Protein AF-A0A535UAE9-F1 (afdb_monomer_lite)

Radius of gyration: 28.11 Å; chains: 1; bounding box: 45×75×74 Å

Secondary structure (DSSP, 8-state):
-HHHHHHHHHHHHHHHHHHHHHHHHHHHHHHHHHHTS-----TTS--SSS--EEEEEEESHHHHGGGHHHHHHHHHHHTT--EEEEEEE-TT--HHHHHT-HHHHHHHHSS--SEEEEE--TTTTT-HHHIIIIIHHHHHHHHHHHHHTTPEEEEE-

Sequence (157 aa):
MTAVMVRSIGARYERHRLFIALVAVAAATAILLVLGSSVRAGCGLPTDSAPCTRVLFIGNSYTSVNDLPSVFANLARSGGHRVDAGKATADGARLADHASSSSTAAAITSAKWNVVVLQEQSQIPAVEQFRQAQMYPAARALVASVRQAGAQPMFFL

pLDDT: mean 86.51, std 15.72, range [51.03, 98.88]

Foldseek 3Di:
DPPVVVVVVVVVVVVVVVVVVVVVVVVVVVVVVVVPPPPQAAPPDDDPDDDAAEEEEEEECVCPPVVVQVVVCVVCSVVVHHYHYHYDYYHQDALQNLLVDPVNLCSLQVDLHAEYEYEGGDCLVVDPVSCVPPVVVSVVSVCVSNVVSVYHYDYDD

Structure (mmCIF, N/CA/C/O backbone):
data_AF-A0A535UAE9-F1
#
_entry.id   AF-A0A535UAE9-F1
#
loop_
_atom_site.group_PDB
_atom_site.id
_atom_site.type_symbol
_atom_site.label_atom_id
_atom_site.label_alt_id
_atom_site.label_comp_id
_atom_site.label_asym_id
_atom_site.label_entity_id
_atom_site.label_seq_id
_atom_site.pdbx_PDB_ins_code
_atom_site.Cartn_x
_atom_site.Cartn_y
_atom_site.Cartn_z
_atom_site.occupancy
_atom_site.B_iso_or_equiv
_atom_site.auth_seq_id
_atom_site.auth_comp_id
_atom_site.auth_asym_id
_atom_site.auth_atom_id
_atom_site.pdbx_PDB_model_num
ATOM 1 N N . MET A 1 1 ? -33.395 59.366 50.782 1.00 55.47 1 MET A N 1
ATOM 2 C CA . MET A 1 1 ? -32.481 59.002 49.669 1.00 55.47 1 MET A CA 1
ATOM 3 C C . MET A 1 1 ? -31.994 57.544 49.696 1.00 55.47 1 MET A C 1
ATOM 5 O O . MET A 1 1 ? -31.374 57.108 48.739 1.00 55.47 1 MET A O 1
ATOM 9 N N . THR A 1 2 ? -32.312 56.747 50.719 1.00 56.59 2 THR A N 1
ATOM 10 C CA . THR A 1 2 ? -31.780 55.382 50.915 1.00 56.59 2 THR A CA 1
ATOM 11 C C . THR A 1 2 ? -32.532 54.272 50.160 1.00 56.59 2 THR A C 1
ATOM 13 O O . THR A 1 2 ? -31.911 53.310 49.721 1.00 56.59 2 THR A O 1
ATOM 16 N N . ALA A 1 3 ? -33.840 54.407 49.911 1.00 54.62 3 ALA A N 1
ATOM 17 C CA . ALA A 1 3 ? -34.646 53.343 49.288 1.00 54.62 3 ALA A CA 1
ATOM 18 C C . ALA A 1 3 ? -34.394 53.131 47.774 1.00 54.62 3 ALA A C 1
ATOM 20 O O . ALA A 1 3 ? -34.532 52.017 47.271 1.00 54.62 3 ALA A O 1
ATOM 21 N N . VAL A 1 4 ? -33.993 54.175 47.035 1.00 55.62 4 VAL A N 1
ATOM 22 C CA . VAL A 1 4 ? -33.720 54.090 45.581 1.00 55.62 4 VAL A CA 1
ATOM 23 C C . VAL A 1 4 ? -32.399 53.364 45.299 1.00 55.62 4 VAL A C 1
ATOM 25 O O . VAL A 1 4 ? -32.289 52.626 44.320 1.00 55.62 4 VAL A O 1
ATOM 28 N N . MET A 1 5 ? -31.411 53.513 46.186 1.00 55.56 5 MET A N 1
ATOM 29 C CA . MET A 1 5 ? -30.080 52.926 46.018 1.00 55.56 5 MET A CA 1
ATOM 30 C C . MET A 1 5 ? -30.081 51.406 46.238 1.00 55.56 5 MET A C 1
ATOM 32 O O . MET A 1 5 ? -29.499 50.675 45.444 1.00 55.56 5 MET A O 1
ATOM 36 N N . VAL A 1 6 ? -30.823 50.908 47.233 1.00 55.12 6 VAL A N 1
ATOM 37 C CA . VAL A 1 6 ? -30.965 49.460 47.500 1.00 55.12 6 VAL A CA 1
ATOM 38 C C . VAL A 1 6 ? -31.679 48.739 46.347 1.00 55.12 6 VAL A C 1
ATOM 40 O O . VAL A 1 6 ? -31.283 47.646 45.941 1.00 55.12 6 VAL A O 1
ATOM 43 N N . ARG A 1 7 ? -32.692 49.382 45.751 1.00 53.25 7 ARG A N 1
ATOM 44 C CA . ARG A 1 7 ? -33.467 48.830 44.628 1.00 53.25 7 ARG A CA 1
ATOM 45 C C . ARG A 1 7 ? -32.639 48.727 43.336 1.00 53.25 7 ARG A C 1
ATOM 47 O O . ARG A 1 7 ? -32.832 47.790 42.562 1.00 53.25 7 ARG A O 1
ATOM 54 N N . SER A 1 8 ? -31.688 49.645 43.119 1.00 55.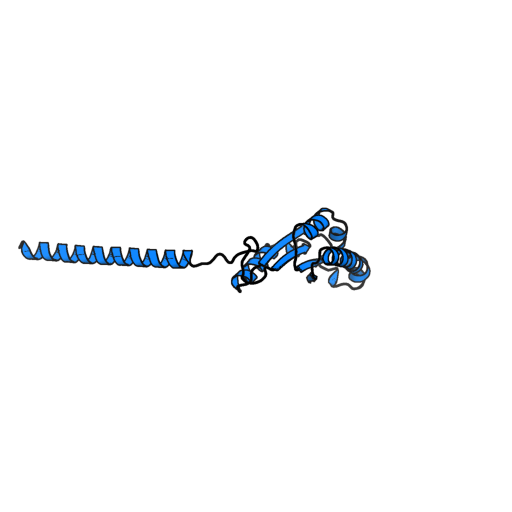28 8 SER A N 1
ATOM 55 C CA . SER A 1 8 ? -30.788 49.616 41.952 1.00 55.28 8 SER A CA 1
ATOM 56 C C . SER A 1 8 ? -29.685 48.554 42.076 1.00 55.28 8 SER A C 1
ATOM 58 O O . SER A 1 8 ? -29.321 47.927 41.079 1.00 55.28 8 SER A O 1
ATOM 60 N N . ILE A 1 9 ? -29.210 48.291 43.300 1.00 57.59 9 ILE A N 1
ATOM 61 C CA . ILE A 1 9 ? -28.216 47.250 43.602 1.00 57.59 9 ILE A CA 1
ATOM 62 C C . ILE A 1 9 ? -28.822 45.853 43.410 1.00 57.59 9 ILE A C 1
ATOM 64 O O . ILE A 1 9 ? -28.219 45.023 42.731 1.00 57.59 9 ILE A O 1
ATOM 68 N N . GLY A 1 10 ? -30.044 45.613 43.902 1.00 59.84 10 GLY A N 1
ATOM 69 C CA . GLY A 1 10 ? -30.756 44.343 43.698 1.00 59.84 10 GLY A CA 1
ATOM 70 C C . GLY A 1 10 ? -31.032 44.036 42.220 1.00 59.84 10 GLY A C 1
ATOM 71 O O . GLY A 1 10 ? -30.790 42.925 41.758 1.00 59.84 10 GLY A O 1
ATOM 72 N N . ALA A 1 11 ? -31.438 45.039 41.434 1.00 60.72 11 ALA A N 1
ATOM 73 C CA . ALA A 1 11 ? -31.662 44.874 39.995 1.00 60.72 11 ALA A CA 1
ATOM 74 C C . ALA A 1 11 ? -30.365 44.635 39.197 1.00 60.72 11 ALA A C 1
ATOM 76 O O . ALA A 1 11 ? -30.390 43.954 38.171 1.00 60.72 11 ALA A O 1
ATOM 77 N N . ARG A 1 12 ? -29.227 45.189 39.640 1.00 60.53 12 ARG A N 1
ATOM 78 C CA . ARG A 1 12 ? -27.904 44.900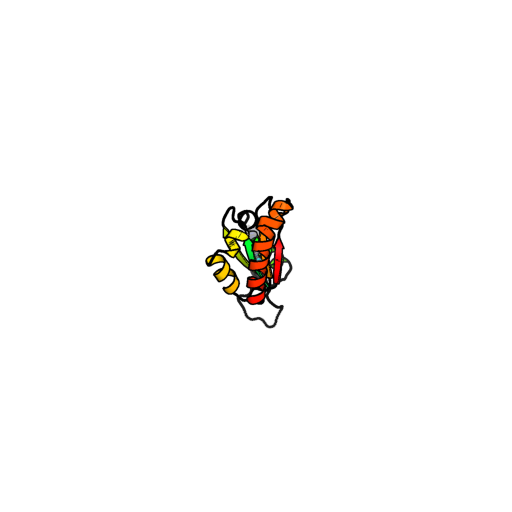 39.058 1.00 60.53 12 ARG A CA 1
ATOM 79 C C . ARG A 1 12 ? -27.435 43.489 39.403 1.00 60.53 12 ARG A C 1
ATOM 81 O O . ARG A 1 12 ? -26.926 42.806 38.519 1.00 60.53 12 ARG A O 1
ATOM 88 N N . TYR A 1 13 ? -27.665 43.051 40.639 1.00 63.34 13 TYR A N 1
ATOM 89 C CA . TYR A 1 13 ? -27.336 41.708 41.110 1.00 63.34 13 TYR A CA 1
ATOM 90 C C . TYR A 1 13 ? -28.117 40.628 40.345 1.00 63.34 13 TYR A C 1
ATOM 92 O O . TYR A 1 13 ? -27.517 39.694 39.822 1.00 63.34 13 TYR A O 1
ATOM 100 N N . GLU A 1 14 ? -29.427 40.808 40.156 1.00 68.06 14 GLU A N 1
ATOM 101 C CA . GLU A 1 14 ? -30.269 39.890 39.371 1.00 68.06 14 GLU A CA 1
ATOM 102 C C . GLU A 1 14 ? -29.849 39.818 37.893 1.00 68.06 14 GLU A C 1
ATOM 104 O O . GLU A 1 14 ? -29.732 38.729 37.332 1.00 68.06 14 GLU A O 1
ATOM 109 N N . ARG A 1 15 ? -29.505 40.956 37.268 1.00 71.31 15 ARG A N 1
ATOM 110 C CA . ARG A 1 15 ? -28.951 40.958 35.902 1.00 71.31 15 ARG A CA 1
ATOM 111 C C . ARG A 1 15 ? -27.617 40.218 35.829 1.00 71.31 15 ARG A C 1
ATOM 113 O O . ARG A 1 15 ? -27.416 39.451 34.899 1.00 71.31 15 ARG A O 1
ATOM 120 N N . HIS A 1 16 ? -26.719 40.405 36.798 1.00 68.56 16 HIS A N 1
ATOM 121 C CA . HIS A 1 16 ? -25.432 39.698 36.818 1.00 68.56 16 HIS A CA 1
ATOM 122 C C . HIS A 1 16 ? -25.612 38.182 36.976 1.00 68.56 16 HIS A C 1
ATOM 124 O O . HIS A 1 16 ? -24.945 37.420 36.284 1.00 68.56 16 HIS A O 1
ATOM 130 N N . ARG A 1 17 ? -26.558 37.731 37.809 1.00 76.00 17 ARG A N 1
ATOM 131 C CA . ARG A 1 17 ? -26.891 36.302 37.961 1.00 76.00 17 ARG A CA 1
ATOM 132 C C . ARG A 1 17 ? -27.460 35.701 36.680 1.00 76.00 17 ARG A C 1
ATOM 134 O O . ARG A 1 17 ? -27.043 34.614 36.292 1.00 76.00 17 ARG A O 1
ATOM 141 N N . LEU A 1 18 ? -28.357 36.425 36.009 1.00 73.44 18 LEU A N 1
ATOM 142 C CA . LEU A 1 18 ? -28.917 36.024 34.716 1.00 73.44 18 LEU A CA 1
ATOM 143 C C . LEU A 1 18 ? -27.834 35.927 33.634 1.00 73.44 18 LEU A C 1
ATOM 145 O O . LEU A 1 18 ? -27.800 34.943 32.901 1.00 73.44 18 LEU A O 1
ATOM 149 N N . PHE A 1 19 ? -26.915 36.896 33.570 1.00 73.00 19 PHE A N 1
ATOM 150 C CA . PHE A 1 19 ? -25.784 36.865 32.637 1.00 73.00 19 PHE A CA 1
ATOM 151 C C . PHE A 1 19 ? -24.836 35.685 32.905 1.00 73.00 1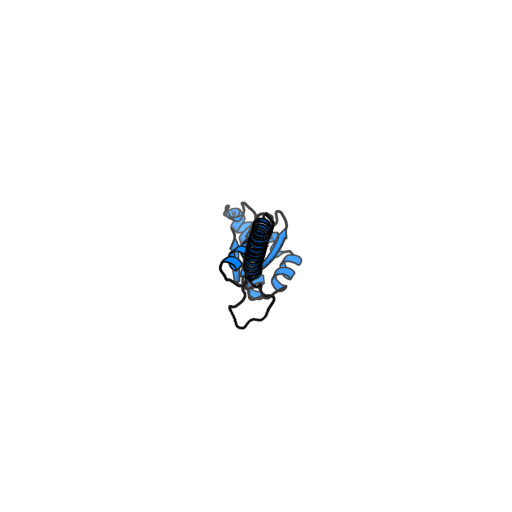9 PHE A C 1
ATOM 153 O O . PHE A 1 19 ? -24.463 34.986 31.967 1.00 73.00 19 PHE A O 1
ATOM 160 N N . ILE A 1 20 ? -24.484 35.416 34.168 1.00 76.06 20 ILE A N 1
ATOM 161 C CA . ILE A 1 20 ? -23.616 34.284 34.539 1.00 76.06 20 ILE A CA 1
ATOM 162 C C . ILE A 1 20 ? -24.288 32.945 34.202 1.00 76.06 20 ILE A C 1
ATOM 164 O O . ILE A 1 20 ? -23.641 32.059 33.645 1.00 76.06 20 ILE A O 1
ATOM 168 N N . ALA A 1 21 ? -25.587 32.805 34.482 1.00 73.81 21 ALA A N 1
ATOM 169 C CA . ALA A 1 21 ? -26.349 31.607 34.142 1.00 73.81 21 ALA A CA 1
ATOM 170 C C . ALA A 1 21 ? -26.402 31.365 32.622 1.00 73.81 21 ALA A C 1
ATOM 172 O O . ALA A 1 21 ? -26.186 30.241 32.177 1.00 73.81 21 ALA A O 1
ATOM 173 N N . LEU A 1 22 ? -26.614 32.413 31.818 1.00 76.00 22 LEU A N 1
ATOM 174 C CA . LEU A 1 22 ? -26.623 32.321 30.351 1.00 76.00 22 LEU A CA 1
ATOM 175 C C . LEU A 1 22 ? -25.269 31.881 29.782 1.00 76.00 22 LEU A C 1
ATOM 177 O O . LEU A 1 22 ? -25.223 31.014 28.912 1.00 76.00 22 LEU A O 1
ATOM 181 N N . VAL A 1 23 ? -24.169 32.433 30.301 1.00 78.62 23 VAL A N 1
ATOM 182 C CA . VAL A 1 23 ? -22.808 32.046 29.895 1.00 78.62 23 VAL A CA 1
ATOM 183 C C . VAL A 1 23 ? -22.509 30.596 30.283 1.00 78.62 23 VAL A C 1
ATOM 185 O O . VAL A 1 23 ? -21.956 29.851 29.475 1.00 78.62 23 VAL A O 1
ATOM 188 N N . ALA A 1 24 ? -22.917 30.164 31.480 1.00 73.94 24 ALA A N 1
ATOM 189 C CA . ALA A 1 24 ? -22.736 28.786 31.931 1.00 73.94 24 ALA A CA 1
ATOM 190 C C . ALA A 1 24 ? -23.530 27.780 31.079 1.00 73.94 24 ALA A C 1
ATOM 192 O O . ALA A 1 24 ? -22.996 26.735 30.710 1.00 73.94 24 ALA A O 1
ATOM 193 N N . VAL A 1 25 ? -24.775 28.108 30.714 1.00 75.44 25 VAL A N 1
ATOM 194 C CA . VAL A 1 25 ? -25.606 27.272 29.832 1.00 75.44 25 VAL A CA 1
ATOM 195 C C . VAL A 1 25 ? -25.001 27.189 28.432 1.00 75.44 25 VAL A C 1
ATOM 197 O O . VAL A 1 25 ? -24.858 26.085 27.912 1.00 75.44 25 VAL A O 1
ATOM 200 N N . ALA A 1 26 ? -24.576 28.317 27.851 1.00 73.50 26 ALA A N 1
ATOM 201 C CA . ALA A 1 26 ? -23.935 28.342 26.536 1.00 73.50 26 ALA A CA 1
ATOM 202 C C . ALA A 1 26 ? -22.643 27.500 26.507 1.00 73.50 26 ALA A C 1
ATOM 204 O O . ALA A 1 26 ? -22.442 26.699 25.589 1.00 73.50 26 ALA A O 1
ATOM 205 N N . ALA A 1 27 ? -21.805 27.617 27.544 1.00 71.62 27 ALA A N 1
ATOM 206 C CA . ALA A 1 27 ? -20.597 26.811 27.699 1.00 71.62 27 ALA A CA 1
ATOM 207 C C . ALA A 1 27 ? -20.917 25.311 27.837 1.00 71.62 27 ALA A C 1
ATOM 209 O O . ALA A 1 27 ? -20.301 24.491 27.159 1.00 71.62 27 ALA A O 1
ATOM 210 N N . ALA A 1 28 ? -21.921 24.945 28.641 1.00 69.19 28 ALA A N 1
ATOM 211 C CA . ALA A 1 28 ? -22.351 23.556 28.802 1.00 69.19 28 ALA A CA 1
ATOM 212 C C . ALA A 1 28 ? -22.890 22.955 27.491 1.00 69.19 28 ALA A C 1
ATOM 214 O O . ALA A 1 28 ? -22.552 21.821 27.153 1.00 69.19 28 ALA A O 1
ATOM 215 N N . THR A 1 29 ? -23.666 23.716 26.710 1.00 63.59 29 THR A N 1
ATOM 216 C CA . THR A 1 29 ? -24.155 23.266 25.396 1.00 63.59 29 THR A CA 1
ATOM 217 C C . THR A 1 29 ? -23.039 23.113 24.364 1.00 63.59 29 THR A C 1
ATOM 219 O O . THR A 1 29 ? -23.050 22.146 23.604 1.00 63.59 29 THR A O 1
ATOM 222 N N . ALA A 1 30 ? -22.042 24.004 24.356 1.00 65.06 30 ALA A N 1
ATOM 223 C CA . ALA A 1 30 ? -20.884 23.882 23.471 1.00 65.06 30 ALA A CA 1
ATOM 224 C C . ALA A 1 30 ? -20.030 22.652 23.824 1.00 65.06 30 ALA A C 1
ATOM 226 O O . ALA A 1 30 ? -19.621 21.909 22.936 1.00 65.06 30 ALA A O 1
ATOM 227 N N . ILE A 1 31 ? -19.826 22.383 25.117 1.00 63.41 31 ILE A N 1
ATOM 228 C CA . ILE A 1 31 ? -19.116 21.191 25.600 1.00 63.41 31 ILE A CA 1
ATOM 229 C C . ILE A 1 31 ? -19.876 19.910 25.222 1.00 63.41 31 ILE A C 1
ATOM 231 O O . ILE A 1 31 ? -19.262 18.957 24.749 1.00 63.41 31 ILE A O 1
ATOM 235 N N . LEU A 1 32 ? -21.207 19.887 25.350 1.00 59.91 32 LEU A N 1
ATOM 236 C CA . LEU A 1 32 ? -22.026 18.726 24.984 1.00 59.91 32 LEU A CA 1
ATOM 237 C C . LEU A 1 32 ? -22.015 18.448 23.467 1.00 59.91 32 LEU A C 1
ATOM 239 O O . LEU A 1 32 ? -22.004 17.290 23.060 1.00 59.91 32 LEU A O 1
ATOM 243 N N . LEU A 1 33 ? -21.949 19.489 22.630 1.00 58.47 33 LEU A N 1
ATOM 244 C CA . LEU A 1 33 ? -21.778 19.363 21.175 1.00 58.47 33 LEU A CA 1
ATOM 245 C C . LEU A 1 33 ? -20.378 18.853 20.791 1.00 58.47 33 LEU A C 1
ATOM 247 O O . LEU A 1 33 ? -20.251 18.029 19.886 1.00 58.47 33 LEU A O 1
ATOM 251 N N . VAL A 1 34 ? -19.329 19.280 21.501 1.00 58.91 34 VAL A N 1
ATOM 252 C CA . VAL A 1 34 ? -17.955 18.787 21.293 1.00 58.91 34 VAL A CA 1
ATOM 253 C C . VAL A 1 34 ? -17.819 17.323 21.736 1.00 58.91 34 VAL A C 1
ATOM 255 O O . VAL A 1 34 ? -17.203 16.529 21.028 1.00 58.91 34 VAL A O 1
ATOM 258 N N . LEU A 1 35 ? -18.460 16.932 22.841 1.00 54.81 35 LEU A N 1
ATOM 259 C CA . LEU A 1 35 ? -18.467 15.553 23.353 1.00 54.81 35 LEU A CA 1
ATOM 260 C C . LEU A 1 35 ? -19.423 14.614 22.593 1.00 54.81 35 LEU A C 1
ATOM 262 O O . LEU A 1 35 ? -19.224 13.402 22.602 1.00 54.81 35 LEU A O 1
ATOM 266 N N . GLY A 1 36 ? -20.437 15.155 21.912 1.00 51.03 36 GLY A N 1
ATOM 267 C CA . GLY A 1 36 ? -21.353 14.408 21.042 1.00 51.03 36 GLY A CA 1
ATOM 268 C C . GLY A 1 36 ? -20.742 13.989 19.700 1.00 51.03 36 GLY A C 1
ATOM 269 O O . GLY A 1 36 ? -21.347 13.209 18.962 1.00 51.03 36 GLY A O 1
ATOM 270 N N . SER A 1 37 ? -19.531 14.463 19.389 1.00 52.69 37 SER A N 1
ATOM 271 C CA . SER A 1 37 ? -18.741 14.001 18.249 1.00 52.69 37 SER A CA 1
ATOM 272 C C . SER A 1 37 ? -18.279 12.578 18.529 1.00 52.69 37 SER A C 1
ATOM 274 O O . SER A 1 37 ? -17.194 12.352 19.058 1.00 52.69 37 SER A O 1
ATOM 276 N N . SER A 1 38 ? -19.120 11.597 18.208 1.00 57.56 38 SER A N 1
ATOM 277 C CA . SER A 1 38 ? -18.727 10.195 18.248 1.00 57.56 38 SER A CA 1
ATOM 278 C C . SER A 1 38 ? -17.464 10.054 17.400 1.00 57.56 38 SER A C 1
ATOM 280 O O . SER A 1 38 ? -17.526 10.181 16.175 1.00 57.56 38 SER A O 1
ATOM 282 N N . VAL A 1 39 ? -16.310 9.832 18.037 1.00 58.12 39 VAL A N 1
ATOM 283 C CA . VAL A 1 39 ? -15.107 9.374 17.341 1.00 58.12 39 VAL A CA 1
ATOM 284 C C . VAL A 1 39 ? -15.539 8.100 16.627 1.00 58.12 39 VAL A C 1
ATOM 286 O O . VAL A 1 39 ? -15.792 7.079 17.265 1.00 58.12 39 VAL A O 1
ATOM 289 N N . ARG A 1 40 ? -15.771 8.194 15.314 1.00 67.19 40 ARG A N 1
ATOM 290 C CA . ARG A 1 40 ? -16.303 7.075 14.537 1.00 67.19 40 ARG A CA 1
ATOM 291 C C . ARG A 1 40 ? -15.313 5.929 14.643 1.00 67.19 40 ARG A C 1
ATOM 293 O O . ARG A 1 40 ? -14.140 6.078 14.307 1.00 67.19 40 ARG A O 1
ATOM 300 N N . ALA A 1 41 ? -15.800 4.821 15.187 1.00 70.12 41 ALA A N 1
ATOM 301 C CA . ALA A 1 41 ? -14.963 3.724 15.627 1.00 70.12 41 ALA A CA 1
ATOM 302 C C . ALA A 1 41 ? -14.201 3.098 14.449 1.00 70.12 41 ALA A C 1
ATOM 304 O O . ALA A 1 41 ? -14.796 2.723 13.435 1.00 70.12 41 ALA A O 1
ATOM 305 N N . GLY A 1 42 ? -12.887 2.938 14.622 1.00 76.00 42 GLY A N 1
ATOM 306 C CA . GLY A 1 42 ? -12.097 1.981 13.849 1.00 76.00 42 GLY A CA 1
ATOM 307 C C . GLY A 1 42 ? -12.502 0.532 14.157 1.00 76.00 42 GLY A C 1
ATOM 308 O O . GLY A 1 42 ? -13.495 0.258 14.845 1.00 76.00 42 GLY A O 1
ATOM 309 N N . CYS A 1 43 ? -11.720 -0.435 13.691 1.00 84.56 43 CYS A N 1
ATOM 310 C CA . CYS A 1 43 ? -12.033 -1.855 13.871 1.00 84.56 43 CYS A CA 1
ATOM 311 C C . CYS A 1 43 ? -11.643 -2.418 15.251 1.00 84.56 43 CYS A C 1
ATOM 313 O O . CYS A 1 43 ? -11.678 -3.636 15.430 1.00 84.56 43 CYS A O 1
ATOM 315 N N . GLY A 1 44 ? -11.256 -1.569 16.210 1.00 71.25 44 GLY A N 1
ATOM 316 C CA . GLY A 1 44 ? -10.723 -1.974 17.519 1.00 71.25 44 GLY A CA 1
ATOM 317 C C . GLY A 1 44 ? -11.747 -2.530 18.516 1.00 71.25 44 GLY A C 1
ATOM 318 O O . GLY A 1 44 ? -11.346 -3.169 19.482 1.00 71.25 44 GLY A O 1
ATOM 319 N N . LEU A 1 45 ? -13.051 -2.330 18.289 1.00 65.38 45 LEU A N 1
ATOM 320 C CA . LEU A 1 45 ? -14.112 -2.861 19.151 1.00 65.38 45 LEU A CA 1
ATOM 321 C C . LEU A 1 45 ? -14.974 -3.880 18.387 1.00 65.38 45 LEU A C 1
ATOM 323 O O . LEU A 1 45 ? -15.464 -3.561 17.296 1.00 65.38 45 LEU A O 1
ATOM 327 N N . PRO A 1 46 ? -15.181 -5.096 18.924 1.00 60.62 46 PRO A N 1
ATOM 328 C CA . PRO A 1 46 ? -16.257 -5.972 18.479 1.00 60.62 46 PRO A CA 1
ATOM 329 C C . PRO A 1 46 ? -17.587 -5.256 18.729 1.00 60.62 46 PRO A C 1
ATOM 331 O O . PRO A 1 46 ? -17.855 -4.824 19.847 1.00 60.62 46 PRO A O 1
ATOM 334 N N . THR A 1 47 ? -18.395 -5.078 17.689 1.00 63.22 47 THR A N 1
ATOM 335 C CA . THR A 1 47 ? -19.736 -4.502 17.813 1.00 63.22 47 THR A CA 1
ATOM 336 C C . THR A 1 47 ? -20.706 -5.385 17.043 1.00 63.22 47 THR A C 1
ATOM 338 O O . THR A 1 47 ? -20.337 -5.941 16.008 1.00 63.22 47 THR A O 1
ATOM 341 N N . ASP A 1 48 ? -21.952 -5.467 17.505 1.00 62.84 48 ASP A N 1
ATOM 342 C CA . ASP A 1 48 ? -23.051 -6.137 16.786 1.00 62.84 48 ASP A CA 1
ATOM 343 C C . ASP A 1 48 ? -23.506 -5.350 15.537 1.00 62.84 48 ASP A C 1
ATOM 345 O O . ASP A 1 48 ? -24.448 -5.720 14.840 1.00 62.84 48 ASP A O 1
ATOM 349 N N . SER A 1 49 ? -22.843 -4.228 15.252 1.00 67.88 49 SER A N 1
ATOM 350 C CA . SER A 1 49 ? -23.129 -3.304 14.160 1.00 67.88 49 SER A CA 1
ATOM 351 C C . SER A 1 49 ? -22.056 -3.355 13.071 1.00 67.88 49 SER A C 1
ATOM 353 O O . SER A 1 49 ? -20.906 -3.682 13.347 1.00 67.88 49 SER A O 1
ATOM 355 N N . ALA A 1 50 ? -22.475 -3.004 11.846 1.00 66.88 50 ALA A N 1
ATOM 356 C CA . ALA A 1 50 ? -21.729 -2.837 10.589 1.00 66.88 50 ALA A CA 1
ATOM 357 C C . ALA A 1 50 ? -20.333 -3.512 10.498 1.00 66.88 50 ALA A C 1
ATOM 359 O O . ALA A 1 50 ? -19.411 -3.134 11.232 1.00 66.88 50 ALA A O 1
ATOM 360 N N . PRO A 1 51 ? -20.115 -4.440 9.542 1.00 81.25 51 PRO A N 1
ATOM 361 C CA . PRO A 1 51 ? -18.818 -5.092 9.369 1.00 81.25 51 PRO A CA 1
ATOM 362 C C . PRO A 1 51 ? -17.706 -4.056 9.161 1.00 81.25 51 PRO A C 1
ATOM 364 O O . PRO A 1 51 ? -17.888 -3.067 8.453 1.00 81.25 51 PRO A O 1
ATOM 367 N N . CYS A 1 52 ? -16.557 -4.277 9.804 1.00 90.00 52 CYS A N 1
ATOM 368 C CA . CYS A 1 52 ? -15.425 -3.368 9.681 1.00 90.00 52 CYS A CA 1
ATOM 369 C C . CYS A 1 52 ? -14.572 -3.708 8.462 1.00 90.00 52 CYS A C 1
ATOM 371 O O . CYS A 1 52 ? -14.161 -4.860 8.303 1.00 90.00 52 CYS A O 1
ATOM 373 N N . THR A 1 53 ? -14.261 -2.698 7.654 1.00 95.06 53 THR A N 1
ATOM 374 C CA . THR A 1 53 ? -13.434 -2.841 6.456 1.00 95.06 53 THR A CA 1
ATOM 375 C C . THR A 1 53 ? -11.995 -2.440 6.761 1.00 95.06 53 THR A C 1
ATOM 377 O O . THR A 1 53 ? -11.705 -1.283 7.054 1.00 95.06 53 THR A O 1
ATOM 380 N N . ARG A 1 54 ? -11.066 -3.387 6.666 1.00 97.44 54 ARG A N 1
ATOM 381 C CA . ARG A 1 54 ? -9.626 -3.147 6.777 1.00 97.44 54 ARG A CA 1
ATOM 382 C C . ARG A 1 54 ? -9.001 -3.067 5.391 1.00 97.44 54 ARG A C 1
ATOM 384 O O . ARG A 1 54 ? -9.152 -3.998 4.598 1.00 97.44 54 ARG A O 1
ATOM 391 N N . VAL A 1 55 ? -8.269 -1.991 5.121 1.00 98.50 55 VAL A N 1
ATOM 392 C CA . VAL A 1 55 ? -7.605 -1.747 3.834 1.00 98.50 55 VAL A CA 1
ATOM 393 C C . VAL A 1 55 ? -6.099 -1.598 4.034 1.00 98.50 55 VAL A C 1
ATOM 395 O O . VAL A 1 55 ? -5.664 -0.746 4.802 1.00 98.50 55 VAL A O 1
ATOM 398 N N . LEU A 1 56 ? -5.292 -2.400 3.342 1.00 98.75 56 LEU A N 1
ATOM 399 C CA . LEU A 1 56 ? -3.839 -2.220 3.295 1.00 98.75 56 LEU A CA 1
ATOM 400 C C . LEU A 1 56 ? -3.454 -1.526 1.994 1.00 98.75 56 LEU A C 1
ATOM 402 O O . LEU A 1 56 ? -3.797 -2.012 0.923 1.00 98.75 56 LEU A O 1
ATOM 406 N N . PHE A 1 57 ? -2.700 -0.438 2.076 1.00 98.75 57 PHE A N 1
ATOM 407 C CA . PHE A 1 57 ? -2.129 0.222 0.908 1.00 98.75 57 PHE A CA 1
ATOM 408 C C . PHE A 1 57 ? -0.665 -0.187 0.727 1.00 98.75 57 PHE A C 1
ATOM 410 O O . PHE A 1 57 ? 0.162 0.051 1.606 1.00 98.75 57 PHE A O 1
ATOM 417 N N . ILE A 1 58 ? -0.338 -0.793 -0.409 1.00 98.69 58 ILE A N 1
ATOM 418 C CA . ILE A 1 58 ? 1.027 -1.132 -0.819 1.00 98.69 58 ILE A CA 1
ATOM 419 C C . ILE A 1 58 ? 1.416 -0.194 -1.958 1.00 98.69 58 ILE A C 1
ATOM 421 O O . ILE A 1 58 ? 0.703 -0.121 -2.960 1.00 98.69 58 ILE A O 1
ATOM 425 N N . GLY A 1 59 ? 2.533 0.513 -1.815 1.00 98.00 59 GLY A N 1
ATOM 426 C CA . GLY A 1 59 ? 2.970 1.464 -2.832 1.00 98.00 59 GLY A CA 1
ATOM 427 C C . GLY A 1 59 ? 4.172 2.297 -2.415 1.00 98.00 59 GLY A C 1
ATOM 428 O O . GLY A 1 59 ? 5.010 1.888 -1.622 1.00 98.00 59 GLY A O 1
ATOM 429 N N . ASN A 1 60 ? 4.251 3.512 -2.934 1.00 97.69 60 ASN A N 1
ATOM 430 C CA . ASN A 1 60 ? 5.393 4.398 -2.737 1.00 97.69 60 ASN A CA 1
ATOM 431 C C . ASN A 1 60 ? 4.953 5.781 -2.248 1.00 97.69 60 ASN A C 1
ATOM 433 O O . ASN A 1 60 ? 3.934 5.915 -1.566 1.00 97.69 60 ASN A O 1
ATOM 437 N N . SER A 1 61 ? 5.722 6.814 -2.590 1.00 96.69 61 SER A N 1
ATOM 438 C CA . SER A 1 61 ? 5.434 8.205 -2.249 1.00 96.69 61 SER A CA 1
ATOM 439 C C . SER A 1 61 ? 4.055 8.669 -2.722 1.00 96.69 61 SER A C 1
ATOM 441 O O . SER A 1 61 ? 3.443 9.495 -2.057 1.00 96.69 61 SER A O 1
ATOM 443 N N . TYR A 1 62 ? 3.496 8.102 -3.796 1.00 95.00 62 TYR A N 1
ATOM 444 C CA . TYR A 1 62 ? 2.133 8.435 -4.243 1.00 95.00 62 TYR A CA 1
ATOM 445 C C . TYR A 1 62 ? 1.055 7.905 -3.293 1.00 95.00 62 TYR A C 1
ATOM 447 O O . TYR A 1 62 ? -0.076 8.372 -3.336 1.00 95.00 62 TYR A O 1
ATOM 455 N N . THR A 1 63 ? 1.408 6.952 -2.431 1.00 96.94 63 THR A N 1
ATOM 456 C CA . THR A 1 63 ? 0.562 6.441 -1.352 1.00 96.94 63 THR A CA 1
ATOM 457 C C . THR A 1 63 ? 0.904 7.098 -0.010 1.00 96.94 63 THR A C 1
ATOM 459 O O . THR A 1 63 ? 0.006 7.409 0.769 1.00 96.94 63 THR A O 1
ATOM 462 N N . SER A 1 64 ? 2.190 7.286 0.309 1.00 95.88 64 SER A N 1
ATOM 463 C CA . SER A 1 64 ? 2.623 7.743 1.638 1.00 95.88 64 SER A CA 1
ATOM 464 C C . SER A 1 64 ? 2.522 9.259 1.835 1.00 95.88 64 SER A C 1
ATOM 466 O O . SER A 1 64 ? 2.238 9.701 2.953 1.00 95.88 64 SER A O 1
ATOM 468 N N . VAL A 1 65 ? 2.732 10.053 0.780 1.00 94.56 65 VAL A N 1
ATOM 469 C CA . VAL A 1 65 ? 2.654 11.519 0.843 1.00 94.56 65 VAL A CA 1
ATOM 470 C C . VAL A 1 65 ? 1.208 11.947 1.095 1.00 94.56 65 VAL A C 1
ATOM 472 O O . VAL A 1 65 ? 0.266 11.314 0.626 1.00 94.56 65 VAL A O 1
ATOM 475 N N . ASN A 1 66 ? 1.027 13.015 1.879 1.00 93.06 66 ASN A N 1
ATOM 476 C CA . ASN A 1 66 ? -0.272 13.481 2.392 1.00 93.06 66 ASN A CA 1
ATOM 477 C C . ASN A 1 66 ? -1.034 12.444 3.240 1.00 93.06 66 ASN A C 1
ATOM 479 O O . ASN A 1 66 ? -2.205 12.650 3.545 1.00 93.06 66 ASN A O 1
ATOM 483 N N . ASP A 1 67 ? -0.371 11.348 3.622 1.00 94.75 67 ASP A N 1
ATOM 484 C CA . ASP A 1 67 ? -0.927 10.245 4.402 1.00 94.75 67 ASP A CA 1
ATOM 485 C C . ASP A 1 67 ? -2.279 9.743 3.868 1.00 94.75 67 ASP A C 1
ATOM 487 O O . ASP A 1 67 ? -3.264 9.625 4.605 1.00 94.75 67 ASP A O 1
ATOM 491 N N . LEU A 1 68 ? -2.327 9.446 2.561 1.00 96.88 68 LEU A N 1
ATOM 492 C CA . LEU A 1 68 ? -3.554 9.020 1.880 1.00 96.88 68 LEU A CA 1
ATOM 493 C C . LEU A 1 68 ? -4.320 7.896 2.598 1.00 96.88 68 LEU A C 1
ATOM 495 O O . LEU A 1 68 ? -5.544 8.003 2.663 1.00 96.88 68 LEU A O 1
ATOM 499 N N . PRO A 1 69 ? -3.682 6.859 3.183 1.00 97.31 69 PRO A N 1
ATOM 500 C CA . PRO A 1 69 ? -4.397 5.825 3.931 1.00 97.31 69 PRO A CA 1
ATOM 501 C C . PRO A 1 69 ? -5.209 6.389 5.106 1.00 97.31 69 PRO A C 1
ATOM 503 O O . PRO A 1 69 ? -6.369 6.016 5.295 1.00 97.31 69 PRO A O 1
ATOM 506 N N . SER A 1 70 ? -4.644 7.333 5.863 1.00 96.19 70 SER A N 1
ATOM 507 C CA . SER A 1 70 ? -5.342 7.995 6.971 1.00 96.19 70 SER A CA 1
ATOM 508 C C . SER A 1 70 ? -6.436 8.933 6.470 1.00 96.19 70 SER A C 1
ATOM 510 O O . SER A 1 70 ? -7.536 8.935 7.024 1.00 96.19 70 SER A O 1
ATOM 512 N N . VAL A 1 71 ? -6.178 9.695 5.402 1.00 97.19 71 VAL A N 1
ATOM 513 C CA . VAL A 1 71 ? -7.188 10.561 4.768 1.00 97.19 71 VAL A CA 1
ATOM 514 C C . VAL A 1 71 ? -8.380 9.734 4.284 1.00 97.19 71 VAL A C 1
ATOM 516 O O . VAL A 1 71 ? -9.523 10.062 4.605 1.00 97.19 71 VAL A O 1
ATOM 519 N N . PHE A 1 72 ? -8.126 8.623 3.592 1.00 96.94 72 PHE A N 1
ATOM 520 C CA . PHE A 1 72 ? -9.142 7.662 3.170 1.00 96.94 72 PHE A CA 1
ATOM 521 C C . PHE A 1 72 ? -9.961 7.151 4.360 1.00 96.94 72 PHE A C 1
ATOM 523 O O . PHE A 1 72 ? -11.191 7.223 4.336 1.00 96.94 72 PHE A O 1
ATOM 530 N N . ALA A 1 73 ? -9.300 6.683 5.424 1.00 96.12 73 ALA A N 1
ATOM 531 C CA . ALA A 1 73 ? -9.993 6.165 6.599 1.00 96.12 73 ALA A CA 1
ATOM 532 C C . ALA A 1 73 ? -10.853 7.245 7.277 1.00 96.12 73 ALA A C 1
ATOM 534 O O . ALA A 1 73 ? -11.980 6.971 7.685 1.00 96.12 73 ALA A O 1
ATOM 535 N N . ASN A 1 74 ? -10.362 8.482 7.361 1.00 95.06 74 ASN A N 1
ATOM 536 C CA . ASN A 1 74 ? -11.096 9.598 7.956 1.00 95.06 74 ASN A CA 1
ATOM 537 C C . ASN A 1 74 ? -12.321 10.001 7.125 1.00 95.06 74 ASN A C 1
ATOM 539 O O . ASN A 1 74 ? -13.390 10.220 7.696 1.00 95.06 74 ASN A O 1
ATOM 543 N N . LEU A 1 75 ? -12.196 10.044 5.796 1.00 95.94 75 LEU A N 1
ATOM 544 C CA . LEU A 1 75 ? -13.321 10.300 4.891 1.00 95.94 75 LEU A CA 1
ATOM 545 C C . LEU A 1 75 ? -14.366 9.178 4.951 1.00 95.94 75 LEU A C 1
ATOM 547 O O . LEU A 1 75 ? -15.559 9.446 5.060 1.00 95.94 75 LEU A O 1
ATOM 551 N N . ALA A 1 76 ? -13.943 7.914 4.953 1.00 94.62 76 ALA A N 1
ATOM 552 C CA . ALA A 1 76 ? -14.872 6.793 5.068 1.00 94.62 76 ALA A CA 1
ATOM 553 C C . ALA A 1 76 ? -15.618 6.816 6.413 1.00 94.62 76 ALA A C 1
ATOM 555 O O . ALA A 1 76 ? -16.839 6.648 6.467 1.00 94.62 76 ALA A O 1
ATOM 556 N N . ARG A 1 77 ? -14.897 7.098 7.506 1.00 93.62 77 ARG A N 1
ATOM 557 C CA . ARG A 1 77 ? -15.491 7.247 8.837 1.00 93.62 77 ARG A CA 1
ATOM 558 C C . ARG A 1 77 ? -16.463 8.417 8.894 1.00 93.62 77 ARG A C 1
ATOM 560 O O . ARG A 1 77 ? -17.532 8.254 9.476 1.00 93.62 77 ARG A O 1
ATOM 567 N N . SER A 1 78 ? -16.167 9.561 8.271 1.00 91.94 78 SER A N 1
ATOM 568 C CA . SER A 1 78 ? -17.100 10.700 8.231 1.00 91.94 78 SER A CA 1
ATOM 569 C C . SER A 1 78 ? -18.408 10.363 7.500 1.00 91.94 78 SER A C 1
ATOM 571 O O . SER A 1 78 ? -19.468 10.843 7.907 1.00 91.94 78 SER A O 1
ATOM 573 N N . GLY A 1 79 ? -18.350 9.453 6.521 1.00 90.94 79 GLY A N 1
ATOM 574 C CA . GLY A 1 79 ? -19.502 8.843 5.848 1.00 90.94 79 GLY A CA 1
ATOM 575 C C . GLY A 1 79 ? -20.249 7.769 6.655 1.00 90.94 79 GLY A C 1
ATOM 576 O O . GLY A 1 79 ? -21.228 7.217 6.169 1.00 90.94 79 GLY A O 1
ATOM 577 N N . GLY A 1 80 ? -19.828 7.468 7.888 1.00 88.38 80 GLY A N 1
ATOM 578 C CA . GLY A 1 80 ? -20.470 6.465 8.747 1.00 88.38 80 GLY A CA 1
ATOM 579 C C . GLY A 1 80 ? -19.950 5.036 8.571 1.00 88.38 80 GLY A C 1
ATOM 580 O O . GLY A 1 80 ? -20.525 4.114 9.146 1.00 88.38 80 GLY A O 1
ATOM 581 N N . HIS A 1 81 ? -18.859 4.829 7.828 1.00 90.50 81 HIS A N 1
ATOM 582 C CA . HIS A 1 81 ? -18.253 3.508 7.670 1.00 90.50 81 HIS A CA 1
ATOM 583 C C . HIS A 1 81 ? -17.251 3.197 8.784 1.00 90.50 81 HIS A C 1
ATOM 585 O O . HIS A 1 81 ? -16.465 4.046 9.206 1.00 90.50 81 HIS A O 1
ATOM 591 N N . ARG A 1 82 ? -17.223 1.937 9.221 1.00 92.19 82 ARG A N 1
ATOM 592 C CA . ARG A 1 82 ? -16.171 1.420 10.098 1.00 92.19 82 ARG A CA 1
ATOM 593 C C . ARG A 1 82 ? -15.005 0.949 9.243 1.00 92.19 82 ARG A C 1
ATOM 595 O O . ARG A 1 82 ? -15.112 -0.066 8.556 1.00 92.19 82 ARG A O 1
ATOM 602 N N . VAL A 1 83 ? -13.914 1.704 9.264 1.00 93.81 83 VAL A N 1
ATOM 603 C CA . VAL A 1 83 ? -12.742 1.447 8.422 1.00 93.81 83 VAL A CA 1
ATOM 604 C C . VAL A 1 83 ? -11.471 1.574 9.239 1.00 93.81 83 VAL A C 1
ATOM 606 O O . VAL A 1 83 ? -11.368 2.497 10.042 1.00 93.81 83 VAL A O 1
ATOM 609 N N . ASP A 1 84 ? -10.504 0.695 8.982 1.00 95.56 84 ASP A N 1
ATOM 610 C CA . ASP A 1 84 ? -9.097 0.894 9.332 1.00 95.56 84 ASP A CA 1
ATOM 611 C C . ASP A 1 84 ? -8.235 0.802 8.076 1.00 95.56 84 ASP A C 1
ATOM 613 O O . ASP A 1 84 ? -8.497 -0.008 7.185 1.00 95.56 84 ASP A O 1
ATOM 617 N N . ALA A 1 85 ? -7.192 1.624 8.022 1.00 97.25 85 ALA A N 1
ATOM 618 C CA . ALA A 1 85 ? -6.232 1.628 6.934 1.00 97.25 85 ALA A CA 1
ATOM 619 C C . ALA A 1 85 ? -4.818 1.400 7.474 1.00 97.25 85 ALA A C 1
ATOM 621 O O . ALA A 1 85 ? -4.421 2.008 8.466 1.00 97.25 85 ALA A O 1
ATOM 622 N N . GLY A 1 86 ? -4.070 0.523 6.815 1.00 97.62 86 GLY A N 1
ATOM 623 C CA . GLY A 1 86 ? -2.639 0.325 7.022 1.00 97.62 86 GLY A CA 1
ATOM 624 C C . GLY A 1 86 ? -1.863 0.651 5.754 1.00 97.62 86 GLY A C 1
ATOM 625 O O . GLY A 1 86 ? -2.446 0.795 4.677 1.00 97.62 86 GLY A O 1
ATOM 626 N N . LYS A 1 87 ? -0.536 0.736 5.862 1.00 98.06 87 LYS A N 1
ATOM 627 C CA . LYS A 1 87 ? 0.330 0.954 4.702 1.00 98.06 87 LYS A CA 1
ATOM 628 C C . LYS A 1 87 ? 1.633 0.172 4.776 1.00 98.06 87 LYS A C 1
ATOM 630 O O . LYS A 1 87 ? 2.209 0.030 5.849 1.00 98.06 87 LYS A O 1
ATOM 635 N N . ALA A 1 88 ? 2.098 -0.285 3.621 1.00 98.19 88 ALA A N 1
ATOM 636 C CA . ALA A 1 88 ? 3.438 -0.800 3.388 1.00 98.19 88 ALA A CA 1
ATOM 637 C C . ALA A 1 88 ? 4.024 -0.018 2.211 1.00 98.19 88 ALA A C 1
ATOM 639 O O . ALA A 1 88 ? 3.781 -0.346 1.051 1.00 98.19 88 ALA A O 1
ATOM 640 N N . THR A 1 89 ? 4.740 1.062 2.525 1.00 97.81 89 THR A N 1
ATOM 641 C CA . THR A 1 89 ? 5.248 1.995 1.517 1.00 97.81 89 THR A CA 1
ATOM 642 C C . THR A 1 89 ? 6.755 2.136 1.569 1.00 97.81 89 THR A C 1
ATOM 644 O O . THR A 1 89 ? 7.313 2.262 2.658 1.00 97.81 89 THR A O 1
ATOM 647 N N . ALA A 1 90 ? 7.391 2.187 0.403 1.00 97.44 90 ALA A N 1
ATOM 648 C CA . ALA A 1 90 ? 8.794 2.560 0.256 1.00 97.44 90 ALA A CA 1
ATOM 649 C C . ALA A 1 90 ? 8.933 3.590 -0.874 1.00 97.44 90 ALA A C 1
ATOM 651 O O . ALA A 1 90 ? 8.384 3.406 -1.960 1.00 97.44 90 ALA A O 1
ATOM 652 N N . ASP A 1 91 ? 9.624 4.702 -0.619 1.00 95.56 91 ASP A N 1
ATOM 653 C CA . ASP A 1 91 ? 9.729 5.790 -1.595 1.00 95.56 91 ASP A CA 1
ATOM 654 C C . ASP A 1 91 ? 10.382 5.306 -2.897 1.00 95.56 91 ASP A C 1
ATOM 656 O O . ASP A 1 91 ? 11.394 4.611 -2.891 1.00 95.56 91 ASP A O 1
ATOM 660 N N . GLY A 1 92 ? 9.766 5.647 -4.032 1.00 96.19 92 GLY A N 1
ATOM 661 C CA . GLY A 1 92 ? 10.204 5.210 -5.361 1.00 96.19 92 GLY A CA 1
ATOM 662 C C . GLY A 1 92 ? 9.972 3.730 -5.702 1.00 96.19 92 GLY A C 1
ATOM 663 O O . GLY A 1 92 ? 10.258 3.346 -6.836 1.00 96.19 92 GLY A O 1
ATOM 664 N N . ALA A 1 93 ? 9.442 2.916 -4.783 1.00 97.81 93 ALA A N 1
ATOM 665 C CA . ALA A 1 93 ? 9.268 1.482 -5.001 1.00 97.81 93 ALA A CA 1
ATOM 666 C C . ALA A 1 93 ? 8.279 1.150 -6.129 1.00 97.81 93 ALA A C 1
ATOM 668 O O . ALA A 1 93 ? 7.261 1.823 -6.323 1.00 97.81 93 ALA A O 1
ATOM 669 N N . ARG A 1 94 ? 8.583 0.073 -6.851 1.00 98.06 94 ARG A N 1
ATOM 670 C CA . ARG A 1 94 ? 7.736 -0.587 -7.853 1.00 98.06 94 ARG A CA 1
ATOM 671 C C . ARG A 1 94 ? 7.000 -1.762 -7.219 1.00 98.06 94 ARG A C 1
ATOM 673 O O . ARG A 1 94 ? 7.423 -2.286 -6.186 1.00 98.06 94 ARG A O 1
ATOM 680 N N . LEU A 1 95 ? 5.964 -2.281 -7.880 1.00 98.44 95 LEU A N 1
ATOM 681 C CA . LEU A 1 95 ? 5.338 -3.534 -7.434 1.00 98.44 95 LEU A CA 1
ATOM 682 C C . LEU A 1 95 ? 6.338 -4.697 -7.408 1.00 98.44 95 LEU A C 1
ATOM 684 O O . LEU A 1 95 ? 6.207 -5.589 -6.575 1.00 98.44 95 LEU A O 1
ATOM 688 N N . ALA A 1 96 ? 7.350 -4.692 -8.283 1.00 98.25 96 ALA A N 1
ATOM 689 C CA . ALA A 1 96 ? 8.406 -5.706 -8.282 1.00 98.25 96 ALA A CA 1
ATOM 690 C C . ALA A 1 96 ? 9.218 -5.707 -6.975 1.00 98.25 96 ALA A C 1
ATOM 692 O O . ALA A 1 96 ? 9.493 -6.774 -6.426 1.00 98.25 96 ALA A O 1
ATOM 693 N N . ASP A 1 97 ? 9.521 -4.524 -6.434 1.00 98.56 97 ASP A N 1
ATOM 694 C CA . ASP A 1 97 ? 10.246 -4.391 -5.168 1.00 98.56 97 ASP A CA 1
ATOM 695 C C . ASP A 1 97 ? 9.395 -4.952 -4.019 1.00 98.56 97 ASP A C 1
ATOM 697 O O . ASP A 1 97 ? 9.858 -5.776 -3.229 1.00 98.56 97 ASP A O 1
ATOM 701 N N . HIS A 1 98 ? 8.106 -4.605 -3.999 1.00 98.62 98 HIS A N 1
ATOM 702 C CA . HIS A 1 98 ? 7.133 -5.126 -3.038 1.00 98.62 98 HIS A CA 1
ATOM 703 C C . HIS A 1 98 ? 6.921 -6.641 -3.137 1.00 98.62 98 HIS A C 1
ATOM 705 O O . HIS A 1 98 ? 6.815 -7.309 -2.110 1.00 98.62 98 HIS A O 1
ATOM 711 N N . ALA A 1 99 ? 6.901 -7.206 -4.346 1.00 98.50 99 ALA A N 1
ATOM 712 C CA . ALA A 1 99 ? 6.759 -8.646 -4.559 1.00 98.50 99 ALA A CA 1
ATOM 713 C C . ALA A 1 99 ? 7.938 -9.451 -3.982 1.00 98.50 99 ALA A C 1
ATOM 715 O O . ALA A 1 99 ? 7.765 -10.609 -3.611 1.00 98.50 99 ALA A O 1
ATOM 716 N N . SER A 1 100 ? 9.120 -8.835 -3.880 1.00 98.06 100 SER A N 1
ATOM 717 C CA . SER A 1 100 ? 10.335 -9.440 -3.312 1.00 98.06 100 SER A CA 1
ATOM 718 C C . SER A 1 100 ? 10.565 -9.108 -1.827 1.00 98.06 100 SER A C 1
ATOM 720 O O . SER A 1 100 ? 11.498 -9.610 -1.201 1.00 98.06 100 SER A O 1
ATOM 722 N N . SER A 1 101 ? 9.716 -8.258 -1.246 1.00 98.44 101 SER A N 1
ATOM 723 C CA . SER A 1 101 ? 9.907 -7.672 0.079 1.00 98.44 101 SER A CA 1
ATOM 724 C C . SER A 1 101 ? 9.281 -8.527 1.187 1.00 98.44 101 SER A C 1
ATOM 726 O O . SER A 1 101 ? 8.061 -8.693 1.262 1.00 98.44 101 SER A O 1
ATOM 728 N N . SER A 1 102 ? 10.108 -8.999 2.125 1.00 98.19 102 SER A N 1
ATOM 729 C CA . SER A 1 102 ? 9.639 -9.716 3.321 1.00 98.19 102 SER A CA 1
ATOM 730 C C . SER A 1 102 ? 8.780 -8.840 4.240 1.00 98.19 102 SER A C 1
ATOM 732 O O . SER A 1 102 ? 7.825 -9.333 4.839 1.00 98.19 102 SER A O 1
ATOM 734 N N . SER A 1 103 ? 9.058 -7.534 4.317 1.00 98.25 103 SER A N 1
ATOM 735 C CA . SER A 1 103 ? 8.232 -6.590 5.078 1.00 98.25 103 SER A CA 1
ATOM 736 C C . SER A 1 103 ? 6.851 -6.399 4.448 1.00 98.25 103 SER A C 1
ATOM 738 O O . SER A 1 103 ? 5.856 -6.343 5.168 1.00 98.25 103 SER A O 1
ATOM 740 N N . THR A 1 104 ? 6.762 -6.379 3.115 1.00 98.56 104 THR A N 1
ATOM 741 C CA . THR A 1 104 ? 5.473 -6.345 2.407 1.00 98.56 104 THR A CA 1
ATOM 742 C C . THR A 1 104 ? 4.690 -7.636 2.635 1.00 98.56 104 THR A C 1
ATOM 744 O O . THR A 1 104 ? 3.500 -7.581 2.946 1.00 98.56 104 THR A O 1
ATOM 747 N N . ALA A 1 105 ? 5.352 -8.795 2.558 1.00 98.56 105 ALA A N 1
ATOM 748 C CA . ALA A 1 105 ? 4.726 -10.081 2.858 1.00 98.56 105 ALA A CA 1
ATOM 749 C C . ALA A 1 105 ? 4.170 -10.124 4.294 1.00 98.56 105 ALA A C 1
ATOM 751 O O . ALA A 1 105 ? 3.010 -10.481 4.495 1.00 98.56 105 ALA A O 1
ATOM 752 N N . ALA A 1 106 ? 4.954 -9.671 5.278 1.00 98.69 106 ALA A N 1
ATOM 753 C CA . ALA A 1 106 ? 4.512 -9.574 6.667 1.00 98.69 106 ALA A CA 1
ATOM 754 C C . ALA A 1 106 ? 3.322 -8.611 6.835 1.00 98.69 106 ALA A C 1
ATOM 756 O O . ALA A 1 106 ? 2.384 -8.916 7.574 1.00 98.69 106 ALA A O 1
ATO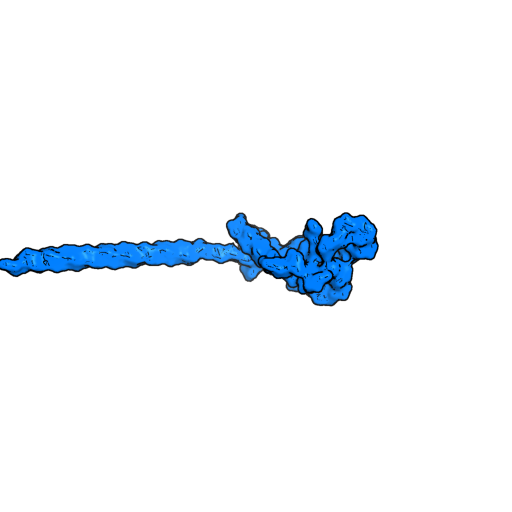M 757 N N . ALA A 1 107 ? 3.317 -7.477 6.125 1.00 98.69 107 ALA A N 1
ATOM 758 C CA . ALA A 1 107 ? 2.214 -6.519 6.166 1.00 98.69 107 ALA A CA 1
ATOM 759 C C . ALA A 1 107 ? 0.902 -7.126 5.637 1.00 98.69 107 ALA A C 1
ATOM 761 O O . ALA A 1 107 ? -0.139 -6.970 6.285 1.00 98.69 107 ALA A O 1
ATOM 762 N N . ILE A 1 108 ? 0.955 -7.881 4.531 1.00 98.75 108 ILE A N 1
ATOM 763 C CA . ILE A 1 108 ? -0.200 -8.595 3.950 1.00 98.75 108 ILE A CA 1
ATOM 764 C C . ILE A 1 108 ? -0.813 -9.578 4.958 1.00 98.75 108 ILE A C 1
ATOM 766 O O . ILE A 1 108 ? -2.027 -9.742 4.983 1.00 98.75 108 ILE A O 1
ATOM 770 N N . THR A 1 109 ? -0.010 -10.197 5.823 1.00 98.25 109 THR A N 1
ATOM 771 C CA . THR A 1 109 ? -0.497 -11.176 6.811 1.00 98.25 109 THR A CA 1
ATOM 772 C C . THR A 1 109 ? -0.719 -10.602 8.212 1.00 98.25 109 THR A C 1
ATOM 774 O O . THR A 1 109 ? -1.161 -11.322 9.103 1.00 98.25 109 THR A O 1
ATOM 777 N N . SER A 1 110 ? -0.412 -9.321 8.441 1.00 97.62 110 SER A N 1
ATOM 778 C CA . SER A 1 110 ? -0.433 -8.713 9.784 1.00 97.62 110 SER A CA 1
ATOM 779 C C . SER A 1 110 ? -1.839 -8.522 10.365 1.00 97.62 110 SER A C 1
ATOM 781 O O . SER A 1 110 ? -2.002 -8.396 11.578 1.00 97.62 110 SER A O 1
ATOM 783 N N . ALA A 1 111 ? -2.863 -8.517 9.512 1.00 95.19 111 ALA A N 1
ATOM 784 C CA . ALA A 1 111 ? -4.261 -8.420 9.898 1.00 95.19 111 ALA A CA 1
ATOM 785 C C . ALA A 1 111 ? -5.145 -9.158 8.884 1.00 95.19 111 ALA A C 1
ATOM 787 O O . ALA A 1 111 ? -4.725 -9.484 7.776 1.00 95.19 111 ALA A O 1
ATOM 788 N N . LYS A 1 112 ? -6.414 -9.373 9.245 1.00 95.06 112 LYS A N 1
ATOM 789 C CA . LYS A 1 112 ? -7.443 -9.830 8.300 1.00 95.06 112 LYS A CA 1
ATOM 790 C C . LYS A 1 112 ? -7.902 -8.658 7.432 1.00 95.06 112 LYS A C 1
ATOM 792 O O . LYS A 1 112 ? -8.908 -8.017 7.744 1.00 95.06 112 LYS A O 1
ATOM 797 N N . TRP A 1 113 ? -7.121 -8.338 6.404 1.00 97.88 113 TRP A N 1
ATOM 798 C CA . TRP A 1 113 ? -7.460 -7.307 5.425 1.00 97.88 113 TRP A CA 1
ATOM 799 C C . TRP A 1 113 ? -8.661 -7.734 4.580 1.00 97.88 113 TRP A C 1
ATOM 801 O O . TRP A 1 113 ? -8.766 -8.887 4.174 1.00 97.88 113 TRP A O 1
ATOM 811 N N . ASN A 1 114 ? -9.561 -6.798 4.294 1.00 98.19 114 ASN A N 1
ATOM 812 C CA . ASN A 1 114 ? -10.635 -7.006 3.325 1.00 98.19 114 ASN A CA 1
ATOM 813 C C . ASN A 1 114 ? -10.150 -6.661 1.918 1.00 98.19 114 ASN A C 1
ATOM 815 O O . ASN A 1 114 ? -10.451 -7.374 0.964 1.00 98.19 114 ASN A O 1
ATOM 819 N N . VAL A 1 115 ? -9.382 -5.575 1.803 1.00 98.56 115 VAL A N 1
ATOM 820 C CA . VAL A 1 115 ? -8.837 -5.079 0.539 1.00 98.56 115 VAL A CA 1
ATOM 821 C C . VAL A 1 115 ? -7.348 -4.801 0.698 1.00 98.56 115 VAL A C 1
ATOM 823 O O . VAL A 1 115 ? -6.920 -4.240 1.708 1.00 98.56 115 VAL A O 1
ATOM 826 N N . VAL A 1 116 ? -6.566 -5.157 -0.317 1.00 98.81 116 VAL A N 1
ATOM 827 C CA . VAL A 1 116 ? -5.181 -4.702 -0.462 1.00 98.81 116 VAL A CA 1
ATOM 828 C C . VAL A 1 116 ? -5.074 -3.899 -1.751 1.00 98.81 116 VAL A C 1
ATOM 830 O O . VAL A 1 116 ? -5.287 -4.426 -2.844 1.00 98.81 116 VAL A O 1
ATOM 833 N N . VAL A 1 117 ? -4.771 -2.614 -1.610 1.00 98.75 117 VAL A N 1
ATOM 834 C CA . VAL A 1 117 ? -4.574 -1.673 -2.711 1.00 98.75 117 VAL A CA 1
ATOM 835 C C . VAL A 1 117 ? -3.119 -1.747 -3.160 1.00 98.75 117 VAL A C 1
ATOM 837 O O . VAL A 1 117 ? -2.211 -1.623 -2.343 1.00 98.75 117 VAL A O 1
ATOM 840 N N . LEU A 1 118 ? -2.905 -1.962 -4.453 1.00 98.69 118 LEU A N 1
ATOM 841 C CA . LEU A 1 118 ? -1.606 -2.094 -5.099 1.00 98.69 118 LEU A CA 1
ATOM 842 C C . LEU A 1 118 ? -1.381 -0.886 -6.003 1.00 98.69 118 LEU A C 1
ATOM 844 O O . LEU A 1 118 ? -2.044 -0.753 -7.036 1.00 98.69 118 LEU A O 1
ATOM 848 N N . GLN A 1 119 ? -0.445 -0.028 -5.617 1.00 98.12 119 GLN A N 1
ATOM 849 C CA . GLN A 1 119 ? -0.039 1.129 -6.399 1.00 98.12 119 GLN A CA 1
ATOM 850 C C . GLN A 1 119 ? 1.324 0.896 -7.051 1.00 98.12 119 GLN A C 1
ATOM 852 O O . GLN A 1 119 ? 2.298 0.553 -6.386 1.00 98.12 119 GLN A O 1
ATOM 857 N N . GLU A 1 120 ? 1.381 1.078 -8.369 1.00 97.81 120 GLU A N 1
ATOM 858 C CA . GLU A 1 120 ? 2.597 0.906 -9.170 1.00 97.81 120 GLU A CA 1
ATOM 859 C C . GLU A 1 120 ? 3.340 2.234 -9.378 1.00 97.81 120 GLU A C 1
ATOM 861 O O . GLU A 1 120 ? 2.774 3.317 -9.245 1.00 97.81 120 GLU A O 1
ATOM 866 N N . GLN A 1 121 ? 4.626 2.168 -9.711 1.00 95.62 121 GLN A N 1
ATOM 867 C CA . GLN A 1 121 ? 5.493 3.322 -9.896 1.00 95.62 121 GLN A CA 1
ATOM 868 C C . GLN A 1 121 ? 5.119 4.175 -11.120 1.00 95.62 121 GLN A C 1
ATOM 870 O O . GLN A 1 121 ? 5.168 3.715 -12.261 1.00 95.62 121 GLN A O 1
ATOM 875 N N 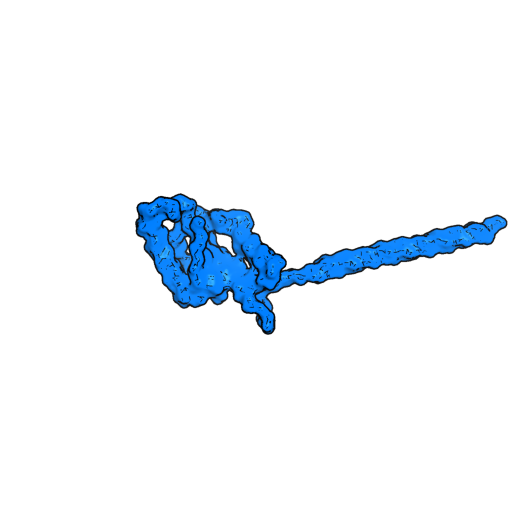. SER A 1 122 ? 4.817 5.450 -10.848 1.00 93.00 122 SER A N 1
ATOM 876 C CA . SER A 1 122 ? 4.645 6.583 -11.772 1.00 93.00 122 SER A CA 1
ATOM 877 C C . SER A 1 122 ? 4.218 6.223 -13.202 1.00 93.00 122 SER A C 1
ATOM 879 O O . SER A 1 122 ? 3.036 6.154 -13.508 1.00 93.00 122 SER A O 1
ATOM 881 N N . GLN A 1 123 ? 5.180 6.033 -14.102 1.00 93.25 123 GLN A N 1
ATOM 882 C CA . GLN A 1 123 ? 4.965 5.929 -15.549 1.00 93.25 123 GLN A CA 1
ATOM 883 C C . GLN A 1 123 ? 4.854 4.479 -16.045 1.00 93.25 123 GLN A C 1
ATOM 885 O O . GLN A 1 123 ? 4.477 4.249 -17.195 1.00 93.25 123 GLN A O 1
ATOM 890 N N . ILE A 1 124 ? 5.152 3.492 -15.192 1.00 96.25 124 ILE A N 1
ATOM 891 C CA . ILE A 1 124 ? 5.080 2.068 -15.541 1.00 96.25 124 ILE A CA 1
ATOM 892 C C . ILE A 1 124 ? 3.669 1.670 -16.005 1.00 96.25 124 ILE A C 1
ATOM 894 O O . ILE A 1 124 ? 3.575 1.009 -17.043 1.00 96.25 124 ILE A O 1
ATOM 898 N N . PRO A 1 125 ? 2.570 2.085 -15.341 1.00 95.75 125 PRO A N 1
ATOM 899 C CA . PRO A 1 125 ? 1.227 1.723 -15.784 1.00 95.75 125 PRO A CA 1
ATOM 900 C C . PRO A 1 125 ? 0.839 2.334 -17.127 1.00 95.75 125 PRO A C 1
ATOM 902 O O . PRO A 1 125 ? -0.041 1.796 -17.788 1.00 95.75 125 PRO A O 1
ATOM 905 N N . ALA A 1 126 ? 1.473 3.427 -17.563 1.00 96.19 126 ALA A N 1
ATOM 906 C CA . ALA A 1 126 ? 1.113 4.124 -18.797 1.00 96.19 126 ALA A CA 1
ATOM 907 C C . ALA A 1 126 ? 1.742 3.490 -20.053 1.00 96.19 126 ALA A C 1
ATOM 909 O O . ALA A 1 126 ? 1.1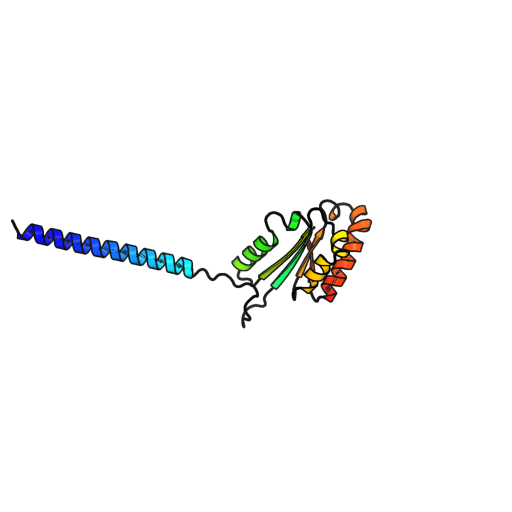44 3.522 -21.129 1.00 96.19 126 ALA A O 1
ATOM 910 N N . VAL A 1 127 ? 2.913 2.859 -19.925 1.00 96.88 127 VAL A N 1
ATOM 911 C CA . VAL A 1 127 ? 3.689 2.332 -21.060 1.00 96.88 127 VAL A CA 1
ATOM 912 C C . VAL A 1 127 ? 3.508 0.817 -21.191 1.00 96.88 127 VAL A C 1
ATOM 914 O O . VAL A 1 127 ? 3.921 0.064 -20.313 1.00 96.88 127 VAL A O 1
ATOM 917 N N . GLU A 1 128 ? 2.955 0.350 -22.317 1.00 97.19 128 GLU A N 1
ATOM 918 C CA . GLU A 1 128 ? 2.663 -1.079 -22.563 1.00 97.19 128 GLU A CA 1
ATOM 919 C C . GLU A 1 128 ? 3.880 -1.984 -22.345 1.00 97.19 128 GLU A C 1
ATOM 921 O O . GLU A 1 128 ? 3.800 -2.973 -21.619 1.00 97.19 128 GLU A O 1
ATOM 926 N N . GLN A 1 129 ? 5.037 -1.610 -22.896 1.00 98.19 129 GLN A N 1
ATOM 927 C CA . GLN A 1 129 ? 6.270 -2.376 -22.714 1.00 98.19 129 GLN A CA 1
ATOM 928 C C . GLN A 1 129 ? 6.652 -2.516 -21.230 1.00 98.19 129 GLN A C 1
ATOM 930 O O . GLN A 1 129 ? 7.101 -3.581 -20.807 1.00 98.19 129 GLN A O 1
ATOM 935 N N . PHE A 1 130 ? 6.463 -1.468 -20.422 1.00 97.50 130 PHE A N 1
ATOM 936 C CA . PHE A 1 130 ? 6.771 -1.511 -18.990 1.00 97.50 130 PHE A CA 1
ATOM 937 C C . PHE A 1 130 ? 5.729 -2.308 -18.212 1.00 97.50 130 PHE A C 1
ATOM 939 O O . PHE A 1 130 ? 6.099 -3.045 -17.297 1.00 97.50 130 PHE A O 1
ATOM 946 N N . ARG A 1 131 ? 4.453 -2.252 -18.610 1.00 97.44 131 ARG A N 1
ATOM 947 C CA . ARG A 1 131 ? 3.424 -3.118 -18.029 1.00 97.44 131 ARG A CA 1
ATOM 948 C C . ARG A 1 131 ? 3.753 -4.593 -18.228 1.00 97.44 131 ARG A C 1
ATOM 950 O O . ARG A 1 131 ? 3.756 -5.350 -17.260 1.00 97.44 131 ARG A O 1
ATOM 957 N N . GLN A 1 132 ? 4.085 -4.984 -19.457 1.00 98.19 132 GLN A N 1
ATOM 958 C CA . GLN A 1 132 ? 4.400 -6.373 -19.794 1.00 98.19 132 GLN A CA 1
ATOM 959 C C . GLN A 1 132 ? 5.666 -6.867 -19.086 1.00 98.19 132 GLN A C 1
ATOM 961 O O . GLN A 1 132 ? 5.667 -7.957 -18.516 1.00 98.19 132 GLN A O 1
ATOM 966 N N . ALA A 1 133 ? 6.728 -6.056 -19.091 1.00 97.31 133 ALA A N 1
ATOM 967 C CA . ALA A 1 133 ? 8.027 -6.461 -18.563 1.00 97.31 133 ALA A CA 1
ATOM 968 C C . ALA A 1 133 ? 8.152 -6.341 -17.034 1.00 97.31 133 ALA A C 1
ATOM 970 O O . ALA A 1 133 ? 8.941 -7.073 -16.442 1.00 97.31 133 ALA A O 1
ATOM 971 N N . GLN A 1 134 ? 7.421 -5.421 -16.391 1.00 96.12 134 GLN A N 1
ATOM 972 C CA . GLN A 1 134 ? 7.622 -5.079 -14.974 1.00 96.12 134 GLN A CA 1
ATOM 973 C C . GLN A 1 134 ? 6.345 -5.256 -14.148 1.00 96.12 134 GLN A C 1
ATOM 975 O O . GLN A 1 134 ? 6.325 -6.053 -13.209 1.00 96.12 134 GLN A O 1
ATOM 980 N N . MET A 1 135 ? 5.269 -4.554 -14.514 1.00 97.44 135 MET A N 1
ATOM 981 C CA . MET A 1 135 ? 4.059 -4.492 -13.690 1.00 97.44 135 MET A CA 1
ATOM 982 C C . MET A 1 135 ? 3.343 -5.836 -13.614 1.00 97.44 135 MET A C 1
ATOM 984 O O . MET A 1 135 ? 3.073 -6.328 -12.527 1.00 97.44 135 MET A O 1
ATOM 988 N N . TYR A 1 136 ? 3.008 -6.452 -14.749 1.00 98.31 136 TYR A N 1
ATOM 989 C CA . TYR A 1 136 ? 2.152 -7.636 -14.767 1.00 98.31 136 TYR A CA 1
ATOM 990 C C . TYR A 1 136 ? 2.766 -8.861 -14.076 1.00 98.31 136 TYR A C 1
ATOM 992 O O . TYR A 1 136 ? 2.030 -9.535 -13.349 1.00 98.31 136 TYR A O 1
ATOM 1000 N N . PRO A 1 137 ? 4.068 -9.177 -14.231 1.00 98.56 137 PRO A N 1
ATOM 1001 C CA . PRO A 1 137 ? 4.696 -10.240 -13.451 1.00 98.56 137 PRO A CA 1
ATOM 1002 C C . PRO A 1 137 ? 4.602 -9.994 -11.938 1.00 98.56 137 PRO A C 1
ATOM 1004 O O . PRO A 1 137 ? 4.140 -10.871 -11.206 1.00 98.56 137 PRO A O 1
ATOM 1007 N N . ALA A 1 138 ? 4.954 -8.789 -11.479 1.00 98.44 138 ALA A N 1
ATOM 1008 C CA . ALA A 1 138 ? 4.928 -8.433 -10.062 1.00 98.44 138 ALA A CA 1
ATOM 1009 C C . ALA A 1 138 ? 3.504 -8.381 -9.492 1.00 98.44 138 ALA A C 1
ATOM 1011 O O . ALA A 1 138 ? 3.220 -8.922 -8.424 1.00 98.44 138 ALA A O 1
ATOM 1012 N N . ALA A 1 139 ? 2.580 -7.790 -10.245 1.00 98.50 139 ALA A N 1
ATOM 1013 C CA . ALA A 1 139 ? 1.173 -7.707 -9.909 1.00 98.50 139 ALA A CA 1
ATOM 1014 C C . ALA A 1 139 ? 0.544 -9.096 -9.767 1.00 98.50 139 ALA A C 1
ATOM 1016 O O . ALA A 1 139 ? -0.198 -9.322 -8.817 1.00 98.50 139 ALA A O 1
ATOM 1017 N N . ARG A 1 140 ? 0.864 -10.054 -10.651 1.00 98.75 140 ARG A N 1
ATOM 1018 C CA . ARG A 1 140 ? 0.398 -11.446 -10.517 1.00 98.75 140 ARG A CA 1
ATOM 1019 C C . ARG A 1 140 ? 0.896 -12.093 -9.226 1.00 98.75 140 ARG A C 1
ATOM 1021 O O . ARG A 1 140 ? 0.098 -12.734 -8.544 1.00 98.75 140 ARG A O 1
ATOM 1028 N N . ALA A 1 141 ? 2.169 -11.899 -8.879 1.00 98.75 141 ALA A N 1
ATOM 1029 C CA . ALA A 1 141 ? 2.738 -12.423 -7.638 1.00 98.75 141 ALA A CA 1
ATOM 1030 C C . ALA A 1 141 ? 2.044 -11.826 -6.401 1.00 98.75 141 ALA A C 1
ATOM 1032 O O . ALA A 1 141 ? 1.565 -12.565 -5.544 1.00 98.75 141 ALA A O 1
ATOM 1033 N N . LEU A 1 142 ? 1.896 -10.500 -6.344 1.00 98.75 142 LEU A N 1
ATOM 1034 C CA . LEU A 1 142 ? 1.221 -9.825 -5.232 1.00 98.75 142 LEU A CA 1
ATOM 1035 C C . LEU A 1 142 ? -0.265 -10.189 -5.144 1.00 98.75 142 LEU A C 1
ATOM 1037 O O . LEU A 1 142 ? -0.759 -10.464 -4.056 1.00 98.75 142 LEU A O 1
ATOM 1041 N N . VAL A 1 143 ? -0.977 -10.257 -6.272 1.00 98.88 143 VAL A N 1
ATOM 1042 C CA . VAL A 1 143 ? -2.382 -10.695 -6.326 1.00 98.88 143 VAL A CA 1
ATOM 1043 C C . VAL A 1 143 ? -2.542 -12.110 -5.776 1.00 98.88 143 VAL A C 1
ATOM 1045 O O . VAL A 1 143 ? -3.505 -12.363 -5.051 1.00 98.88 143 VAL A O 1
ATOM 1048 N N . ALA A 1 144 ? -1.623 -13.026 -6.094 1.00 98.81 144 ALA A N 1
ATOM 1049 C CA . ALA A 1 144 ? -1.643 -14.378 -5.544 1.00 98.81 144 ALA A CA 1
ATOM 1050 C C . ALA A 1 144 ? -1.480 -14.358 -4.016 1.00 98.81 144 ALA A C 1
ATOM 1052 O O . ALA A 1 144 ? -2.325 -14.916 -3.319 1.00 98.81 144 ALA A O 1
ATOM 1053 N N . SER A 1 145 ? -0.480 -13.638 -3.496 1.00 98.62 145 SER A N 1
ATOM 1054 C CA . SER A 1 145 ? -0.249 -13.498 -2.050 1.00 98.62 145 SER A CA 1
ATOM 1055 C C . SER A 1 145 ? -1.437 -12.859 -1.320 1.00 98.62 145 SER A C 1
ATOM 1057 O O . SER A 1 145 ? -1.857 -13.335 -0.268 1.00 98.62 145 SER A O 1
ATOM 1059 N N . VAL A 1 146 ? -2.027 -11.808 -1.896 1.00 98.81 146 VAL A N 1
ATOM 1060 C CA . VAL A 1 146 ? -3.200 -11.114 -1.340 1.00 98.81 146 VAL A CA 1
ATOM 1061 C C . VAL A 1 146 ? -4.413 -12.042 -1.275 1.00 98.81 146 VAL A C 1
ATOM 1063 O O . VAL A 1 146 ? -5.079 -12.119 -0.242 1.00 98.81 146 VAL A O 1
ATOM 1066 N N . ARG A 1 147 ? -4.682 -12.792 -2.350 1.00 98.75 147 ARG A N 1
ATOM 1067 C CA . ARG A 1 147 ? -5.782 -13.766 -2.384 1.00 98.75 147 ARG A CA 1
ATOM 1068 C C . ARG A 1 147 ? -5.549 -14.923 -1.419 1.00 98.75 147 ARG A C 1
ATOM 1070 O O . ARG A 1 147 ? -6.494 -15.358 -0.771 1.00 98.75 147 ARG A O 1
ATOM 1077 N N . GLN A 1 148 ? -4.309 -15.389 -1.285 1.00 98.56 148 GLN A N 1
ATOM 1078 C CA . GLN A 1 148 ? -3.944 -16.425 -0.319 1.00 98.56 148 GLN A CA 1
ATOM 1079 C C . GLN A 1 148 ? -4.180 -15.966 1.128 1.00 98.56 148 GLN A C 1
ATOM 1081 O O . GLN A 1 148 ? -4.606 -16.764 1.958 1.00 98.56 148 GLN A O 1
ATOM 1086 N N . ALA A 1 149 ? -3.974 -14.679 1.419 1.00 98.25 149 ALA A N 1
ATOM 1087 C CA . ALA A 1 149 ? -4.309 -14.074 2.709 1.00 98.25 149 ALA A CA 1
ATOM 1088 C C . ALA A 1 149 ? -5.821 -13.824 2.910 1.00 98.25 149 ALA A C 1
ATOM 1090 O O . ALA A 1 149 ? -6.230 -13.351 3.970 1.00 98.25 149 ALA A O 1
ATOM 1091 N N . GLY A 1 150 ? -6.662 -14.144 1.919 1.00 98.19 150 GLY A N 1
ATOM 1092 C CA . GLY A 1 150 ? -8.117 -13.991 1.985 1.00 98.19 150 GLY A CA 1
ATOM 1093 C C . GLY A 1 150 ? -8.628 -12.576 1.700 1.00 98.19 150 GLY A C 1
ATOM 1094 O O . GLY A 1 150 ? -9.786 -12.288 1.994 1.00 98.19 150 GLY A O 1
ATOM 1095 N N . ALA A 1 151 ? -7.794 -11.700 1.136 1.00 98.56 151 ALA A N 1
ATOM 1096 C CA . ALA A 1 151 ? -8.150 -10.320 0.818 1.00 98.56 151 ALA A CA 1
ATOM 1097 C C . ALA A 1 151 ? -8.431 -10.119 -0.682 1.00 98.56 151 ALA A C 1
ATOM 1099 O O . ALA A 1 151 ? -7.948 -10.859 -1.544 1.00 98.56 151 ALA A O 1
ATOM 1100 N N . GLN A 1 152 ? -9.195 -9.075 -1.008 1.00 98.69 152 GLN A N 1
ATOM 1101 C CA . GLN A 1 152 ? -9.434 -8.653 -2.385 1.00 98.69 152 GLN A CA 1
ATOM 1102 C C . GLN A 1 152 ? -8.324 -7.697 -2.856 1.00 98.69 152 GLN A C 1
ATOM 1104 O O . GLN A 1 152 ? -8.144 -6.634 -2.260 1.00 98.69 152 GLN A O 1
ATOM 1109 N N . PRO A 1 153 ? -7.592 -8.011 -3.939 1.00 98.56 153 PRO A N 1
ATOM 1110 C CA . PRO A 1 153 ? -6.650 -7.067 -4.526 1.00 98.56 153 PRO A CA 1
ATOM 1111 C C . PRO A 1 153 ? -7.387 -5.976 -5.313 1.00 98.56 153 PRO A C 1
ATOM 1113 O O . PRO A 1 153 ? -8.368 -6.250 -6.007 1.00 98.56 153 PRO A O 1
ATOM 1116 N N . MET A 1 154 ? -6.878 -4.750 -5.247 1.00 98.44 154 MET A N 1
ATOM 1117 C CA . MET A 1 154 ? -7.361 -3.597 -6.008 1.00 98.44 154 MET A CA 1
ATOM 1118 C C . MET A 1 154 ? -6.165 -2.819 -6.549 1.00 98.44 154 MET A C 1
ATOM 1120 O O . MET A 1 154 ? -5.212 -2.594 -5.816 1.00 98.44 154 MET A O 1
ATOM 1124 N N . PHE A 1 155 ? -6.193 -2.397 -7.811 1.00 96.81 155 PHE A N 1
ATOM 1125 C CA . PHE A 1 155 ? -5.135 -1.548 -8.361 1.00 96.81 155 PHE A CA 1
ATOM 1126 C C . PHE A 1 155 ? -5.448 -0.066 -8.160 1.00 96.81 155 PHE A C 1
ATOM 1128 O O . PHE A 1 155 ? -6.598 0.347 -8.303 1.00 96.81 155 PHE A O 1
ATOM 1135 N N . PHE A 1 156 ? -4.409 0.719 -7.883 1.00 93.12 156 PHE A N 1
ATOM 1136 C CA . PHE A 1 156 ? -4.427 2.178 -7.914 1.00 93.12 156 PHE A CA 1
ATOM 1137 C C . PHE A 1 156 ? -3.330 2.646 -8.879 1.00 93.12 156 PHE A C 1
ATOM 1139 O O . PHE A 1 156 ? -2.145 2.527 -8.570 1.00 93.12 156 PHE A O 1
ATOM 1146 N N . LEU A 1 157 ? -3.727 3.075 -10.081 1.00 80.88 157 LEU A N 1
ATOM 1147 C CA . LEU A 1 157 ? -2.843 3.360 -11.220 1.00 80.88 157 LEU A CA 1
ATOM 1148 C C . LEU A 1 157 ? -3.138 4.736 -11.800 1.00 80.88 157 LEU A C 1
ATOM 1150 O O . LEU A 1 157 ? -4.339 5.091 -11.831 1.00 80.88 157 LEU A O 1
#